Protein AF-A0A3C1LBB9-F1 (afdb_monomer)

Nearest PDB structures (foldseek):
  3mk4-assembly1_A  TM=2.119E-01  e=8.448E+00  Homo sapiens

Foldseek 3Di:
DDDDDDDDDPPPCPVPCPQVNLLVVLLVLLVCLVVLQVVLVVVADPDHDPVNLLVLLLVLLVLVLQFPLVLLVVLLVVLDVSLLVSLQSLLVLAPPVPQDPQLQQQLSLLSSCSSSSVGDADDNNVNSSSCSNNCPVVSSVSNSVNCVVVVGDRGGRCVVSSVVSVVVVVVD

Structure (mmCIF, N/CA/C/O backbone):
data_AF-A0A3C1LBB9-F1
#
_entry.id   AF-A0A3C1LBB9-F1
#
loop_
_atom_site.group_PDB
_atom_site.id
_atom_site.type_symbol
_atom_site.label_atom_id
_atom_site.label_alt_id
_atom_site.label_comp_id
_atom_site.label_asym_id
_atom_site.label_entity_id
_atom_site.label_seq_id
_atom_site.pdbx_PDB_ins_code
_atom_site.Cartn_x
_atom_site.Cartn_y
_atom_site.Cartn_z
_atom_site.occupancy
_atom_site.B_iso_or_equiv
_atom_site.auth_seq_id
_atom_site.auth_comp_id
_atom_site.auth_asym_id
_atom_site.auth_atom_id
_atom_site.pdbx_PDB_model_num
ATOM 1 N N . MET A 1 1 ? -32.039 -55.854 9.898 1.00 40.06 1 MET A N 1
ATOM 2 C CA . MET A 1 1 ? -30.566 -55.811 9.773 1.00 40.06 1 MET A CA 1
ATOM 3 C C . MET A 1 1 ? -30.193 -54.779 8.715 1.00 40.06 1 MET A C 1
ATOM 5 O O . MET A 1 1 ? -30.821 -54.774 7.668 1.00 40.06 1 MET A O 1
ATOM 9 N N . THR A 1 2 ? -29.209 -53.929 9.046 1.00 46.88 2 THR A N 1
ATOM 10 C CA . THR A 1 2 ? -28.345 -53.089 8.178 1.00 46.88 2 THR A CA 1
ATOM 11 C C . THR A 1 2 ? -28.955 -52.063 7.213 1.00 46.88 2 THR A C 1
ATOM 13 O O . THR A 1 2 ? -29.369 -52.415 6.119 1.00 46.88 2 THR A O 1
ATOM 16 N N . ALA A 1 3 ? -28.755 -50.777 7.533 1.00 43.88 3 ALA A N 1
ATOM 17 C CA . ALA A 1 3 ? -27.931 -49.886 6.704 1.00 43.88 3 ALA A CA 1
ATOM 18 C C . ALA A 1 3 ? -27.396 -48.696 7.531 1.00 43.88 3 ALA A C 1
ATOM 20 O O . ALA A 1 3 ? -28.152 -47.881 8.051 1.00 43.88 3 ALA A O 1
ATOM 21 N N . ARG A 1 4 ? -26.063 -48.630 7.653 1.00 48.53 4 ARG A N 1
ATOM 22 C CA . ARG A 1 4 ? -25.279 -47.444 8.034 1.00 48.53 4 ARG A CA 1
ATOM 23 C C . ARG A 1 4 ? -25.306 -46.430 6.884 1.00 48.53 4 ARG A C 1
ATOM 25 O O . ARG A 1 4 ? -25.206 -46.830 5.730 1.00 48.53 4 ARG A O 1
ATOM 32 N N . GLY A 1 5 ? -25.277 -45.143 7.215 1.00 49.25 5 GLY A N 1
ATOM 33 C CA . GLY A 1 5 ? -24.940 -44.053 6.292 1.00 49.25 5 GLY A CA 1
ATOM 34 C C . GLY A 1 5 ? -24.702 -42.769 7.084 1.00 49.25 5 GLY A C 1
ATOM 35 O O . GLY A 1 5 ? -25.642 -42.060 7.401 1.00 49.25 5 GLY A O 1
ATOM 36 N N . PHE A 1 6 ? -23.532 -42.644 7.712 1.00 46.00 6 PHE A N 1
ATOM 37 C CA . PHE A 1 6 ? -22.467 -41.716 7.305 1.00 46.00 6 PHE A CA 1
ATOM 38 C C . PHE A 1 6 ? -22.899 -40.252 7.201 1.00 46.00 6 PHE A C 1
ATOM 40 O O . PHE A 1 6 ? -23.618 -39.838 6.295 1.00 46.00 6 PHE A O 1
ATOM 47 N N . GLY A 1 7 ? -22.368 -39.469 8.140 1.00 46.09 7 GLY A N 1
ATOM 48 C CA . GLY A 1 7 ? -22.472 -38.028 8.145 1.00 46.09 7 GLY A CA 1
ATOM 49 C C . GLY A 1 7 ? -21.848 -37.387 6.913 1.00 46.09 7 GLY A C 1
ATOM 50 O O . GLY A 1 7 ? -20.877 -37.871 6.335 1.00 46.09 7 GLY A O 1
ATOM 51 N N . ARG A 1 8 ? -22.387 -36.224 6.572 1.00 50.47 8 ARG A N 1
ATOM 52 C CA . ARG A 1 8 ? -21.647 -35.177 5.881 1.00 50.47 8 ARG A CA 1
ATOM 53 C C . ARG A 1 8 ? -21.825 -33.925 6.712 1.00 50.47 8 ARG A C 1
ATOM 55 O O . ARG A 1 8 ? -22.792 -33.184 6.584 1.00 50.47 8 ARG A O 1
ATOM 62 N N . THR A 1 9 ? -20.881 -33.770 7.627 1.00 41.44 9 THR A N 1
ATOM 63 C CA . THR A 1 9 ? -20.467 -32.488 8.167 1.00 41.44 9 THR A CA 1
ATOM 64 C C . THR A 1 9 ? -20.416 -31.484 7.021 1.00 41.44 9 THR A C 1
ATOM 66 O O . THR A 1 9 ? -19.611 -31.598 6.096 1.00 41.44 9 THR A O 1
ATOM 69 N N . ALA A 1 10 ? -21.311 -30.503 7.069 1.00 39.38 10 ALA A N 1
ATOM 70 C CA . ALA A 1 10 ? -21.174 -29.270 6.323 1.00 39.38 10 ALA A CA 1
ATOM 71 C C . ALA A 1 10 ? -19.948 -28.541 6.886 1.00 39.38 10 ALA A C 1
ATOM 73 O O . ALA A 1 10 ? -20.051 -27.655 7.731 1.00 39.38 10 ALA A O 1
ATOM 74 N N . ALA A 1 11 ? -18.764 -28.966 6.448 1.00 40.91 11 ALA A N 1
ATOM 75 C CA . ALA A 1 11 ? -17.557 -28.180 6.555 1.00 40.91 11 ALA A CA 1
ATOM 76 C C . ALA A 1 11 ? -17.778 -26.952 5.667 1.00 40.91 11 ALA A C 1
ATOM 78 O O . ALA A 1 11 ? -17.460 -26.950 4.478 1.00 40.91 11 ALA A O 1
ATOM 79 N N . ARG A 1 12 ? -18.383 -25.905 6.244 1.00 43.47 12 ARG A N 1
ATOM 80 C CA . ARG A 1 12 ? -18.171 -24.543 5.768 1.00 43.47 12 ARG A CA 1
ATOM 81 C C . ARG A 1 12 ? -16.662 -24.393 5.711 1.00 43.47 12 ARG A C 1
ATOM 83 O O . ARG A 1 12 ? -15.998 -24.358 6.744 1.00 43.47 12 ARG A O 1
ATOM 90 N N . VAL A 1 13 ? -16.143 -24.378 4.492 1.00 42.47 13 VAL A N 1
ATOM 91 C CA . VAL A 1 13 ? -14.777 -24.000 4.172 1.00 42.47 13 VAL A CA 1
ATOM 92 C C . VAL A 1 13 ? -14.648 -22.538 4.587 1.00 42.47 13 VAL A C 1
ATOM 94 O O . VAL A 1 13 ? -14.775 -21.624 3.779 1.00 42.47 13 VAL A O 1
ATOM 97 N N . ALA A 1 14 ? -14.439 -22.310 5.882 1.00 40.38 14 ALA A N 1
ATOM 98 C CA . ALA A 1 14 ? -13.674 -21.179 6.348 1.00 40.38 14 ALA A CA 1
ATOM 99 C C . ALA A 1 14 ? -12.303 -21.393 5.718 1.00 40.38 14 ALA A C 1
ATOM 101 O O . ALA A 1 14 ? -11.490 -22.176 6.205 1.00 40.38 14 ALA A O 1
ATOM 102 N N . ARG A 1 15 ? -12.113 -20.810 4.534 1.00 45.19 15 ARG A N 1
ATOM 103 C CA . ARG A 1 15 ? -10.825 -20.746 3.865 1.00 45.19 15 ARG A CA 1
ATOM 104 C C . ARG A 1 15 ? -9.971 -19.871 4.774 1.00 45.19 15 ARG A C 1
ATOM 106 O O . ARG A 1 15 ? -9.963 -18.656 4.625 1.00 45.19 15 ARG A O 1
ATOM 113 N N . SER A 1 16 ? -9.371 -20.484 5.791 1.00 46.12 16 SER A N 1
ATOM 114 C CA . SER A 1 16 ? -8.370 -19.864 6.639 1.00 46.12 16 SER A CA 1
ATOM 115 C C . SER A 1 16 ? -7.239 -19.488 5.702 1.00 46.12 16 SER A C 1
ATOM 117 O O . SER A 1 16 ? -6.460 -20.328 5.255 1.00 46.12 16 SER A O 1
ATOM 119 N N . ILE A 1 17 ? -7.227 -18.225 5.290 1.00 56.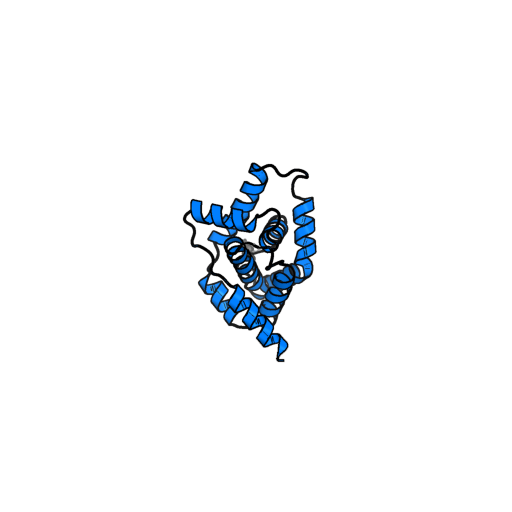19 17 ILE A N 1
ATOM 120 C CA . ILE A 1 17 ? -6.131 -17.701 4.499 1.00 56.19 17 ILE A CA 1
ATOM 121 C C . ILE A 1 17 ? -4.948 -17.715 5.461 1.00 56.19 17 ILE A C 1
ATOM 123 O O . ILE A 1 17 ? -4.904 -16.949 6.422 1.00 56.19 17 ILE A O 1
ATOM 127 N N . THR A 1 18 ? -4.060 -18.688 5.288 1.00 56.16 18 THR A N 1
ATOM 128 C CA . THR A 1 18 ? -2.892 -18.824 6.147 1.00 56.16 18 THR A CA 1
ATOM 129 C C . THR A 1 18 ? -1.996 -17.603 5.943 1.00 56.16 18 THR A C 1
ATOM 131 O O . THR A 1 18 ? -1.877 -17.132 4.809 1.00 56.16 18 THR A O 1
ATOM 134 N N . PRO A 1 19 ? -1.339 -17.087 6.997 1.00 61.09 19 PRO A N 1
ATOM 135 C CA . PRO A 1 19 ? -0.437 -15.941 6.882 1.00 61.09 19 PRO A CA 1
ATOM 136 C C . PRO A 1 19 ? 0.584 -16.098 5.745 1.00 61.09 19 PRO A C 1
ATOM 138 O O . PRO A 1 19 ? 0.827 -15.156 5.001 1.00 61.09 19 PRO A O 1
ATOM 141 N N . SER A 1 20 ? 1.087 -17.319 5.535 1.00 63.50 20 SER A N 1
ATOM 142 C CA . SER A 1 20 ? 1.999 -17.663 4.439 1.00 63.50 20 SER A CA 1
ATOM 143 C C . SER A 1 20 ? 1.395 -17.471 3.043 1.00 63.50 20 SER A C 1
ATOM 145 O O . SER A 1 20 ? 2.077 -17.000 2.145 1.00 63.50 20 SER A O 1
ATOM 147 N N . ALA A 1 21 ? 0.114 -17.795 2.836 1.00 68.06 21 ALA A N 1
ATOM 148 C CA . ALA A 1 21 ? -0.534 -17.599 1.537 1.00 68.06 21 ALA A CA 1
ATOM 149 C C . ALA A 1 21 ? -0.731 -16.110 1.215 1.00 68.06 21 ALA A C 1
ATOM 151 O O . ALA A 1 21 ? -0.689 -15.713 0.050 1.00 68.06 21 ALA A O 1
ATOM 152 N N . VAL A 1 22 ? -0.938 -15.282 2.243 1.00 69.50 22 VAL A N 1
ATOM 153 C CA . VAL A 1 22 ? -1.062 -13.832 2.074 1.00 69.50 22 VAL A CA 1
ATOM 154 C C . VAL A 1 22 ? 0.287 -13.205 1.745 1.00 69.50 22 VAL A C 1
ATOM 156 O O . VAL A 1 22 ? 0.374 -12.405 0.817 1.00 69.50 22 VAL A O 1
ATOM 159 N N . THR A 1 23 ? 1.349 -13.592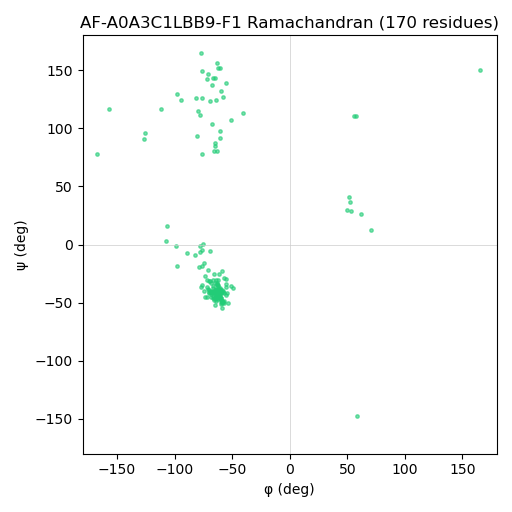 2.454 1.00 70.69 23 THR A N 1
ATOM 160 C CA . THR A 1 23 ? 2.688 -13.052 2.197 1.00 70.69 23 THR A CA 1
ATOM 161 C C . THR A 1 23 ? 3.221 -13.473 0.830 1.00 70.69 23 THR A C 1
ATOM 163 O O . THR A 1 23 ? 3.816 -12.642 0.149 1.00 70.69 23 THR A O 1
ATOM 166 N N . THR A 1 24 ? 2.959 -14.705 0.376 1.00 77.44 24 THR A N 1
ATOM 167 C CA . THR A 1 24 ? 3.278 -15.135 -0.997 1.00 77.44 24 THR A CA 1
ATOM 168 C C . THR A 1 24 ? 2.567 -14.265 -2.031 1.00 77.44 24 THR A C 1
ATOM 170 O O . THR A 1 24 ? 3.227 -13.718 -2.909 1.00 77.44 24 THR A O 1
ATOM 173 N N . ARG A 1 25 ? 1.254 -14.036 -1.880 1.00 77.69 25 ARG A N 1
ATOM 174 C CA . ARG A 1 25 ? 0.501 -13.151 -2.787 1.00 77.69 25 ARG A CA 1
ATOM 175 C C . ARG A 1 25 ? 1.025 -11.724 -2.793 1.00 77.69 25 ARG A C 1
ATOM 177 O O . ARG A 1 25 ? 1.058 -11.110 -3.849 1.00 77.69 25 ARG A O 1
ATOM 184 N N . ALA A 1 26 ? 1.435 -11.204 -1.642 1.00 79.94 26 ALA A N 1
ATOM 185 C CA . ALA A 1 26 ? 2.008 -9.870 -1.554 1.00 79.94 26 ALA A CA 1
ATOM 186 C C . ALA A 1 26 ? 3.314 -9.746 -2.353 1.00 79.94 26 ALA A C 1
ATOM 188 O O . ALA A 1 26 ? 3.520 -8.739 -3.024 1.00 79.94 26 ALA A O 1
ATOM 189 N N . ALA A 1 27 ? 4.181 -10.765 -2.332 1.00 81.44 27 ALA A N 1
ATOM 190 C CA . ALA A 1 27 ? 5.388 -10.749 -3.159 1.00 81.44 27 ALA A CA 1
ATOM 191 C C . ALA A 1 27 ? 5.118 -11.039 -4.633 1.00 81.44 27 ALA A C 1
ATOM 193 O O . ALA A 1 27 ? 5.790 -10.466 -5.485 1.00 81.44 27 ALA A O 1
ATOM 194 N N . ASP A 1 28 ? 4.150 -11.896 -4.956 1.00 85.38 28 ASP A N 1
ATOM 195 C CA . ASP A 1 28 ? 3.714 -12.086 -6.342 1.00 85.38 28 ASP A CA 1
ATOM 196 C C . ASP A 1 28 ? 3.173 -10.778 -6.917 1.00 85.38 28 ASP A C 1
ATOM 198 O O . ASP A 1 28 ? 3.580 -10.365 -7.998 1.00 85.38 28 ASP A O 1
ATOM 202 N N . PHE A 1 29 ? 2.334 -10.083 -6.151 1.00 87.06 29 PHE A N 1
ATOM 203 C CA . PHE A 1 29 ? 1.834 -8.763 -6.503 1.00 87.06 29 PHE A CA 1
ATOM 204 C C . PHE A 1 29 ? 2.964 -7.743 -6.633 1.00 87.06 29 PHE A C 1
ATOM 206 O O . PHE A 1 29 ? 3.005 -7.024 -7.618 1.00 87.06 29 PHE A O 1
ATOM 213 N N . ALA A 1 30 ? 3.919 -7.708 -5.699 1.00 85.50 30 ALA A N 1
ATOM 214 C CA . ALA A 1 30 ? 5.059 -6.797 -5.785 1.00 85.50 30 ALA A CA 1
ATOM 215 C C . ALA A 1 30 ? 5.908 -7.036 -7.043 1.00 85.50 30 ALA A C 1
ATOM 217 O O . ALA A 1 30 ? 6.292 -6.083 -7.712 1.00 85.50 30 ALA A O 1
ATOM 218 N N . ARG A 1 31 ? 6.163 -8.303 -7.399 1.00 86.69 31 ARG A N 1
ATOM 219 C CA . ARG A 1 31 ? 6.886 -8.671 -8.630 1.00 86.69 31 ARG A CA 1
ATOM 220 C C . ARG A 1 31 ? 6.111 -8.321 -9.897 1.00 86.69 31 ARG A C 1
ATOM 222 O O . ARG A 1 31 ? 6.721 -8.024 -10.918 1.00 86.69 31 ARG A O 1
ATOM 229 N N . ASN A 1 32 ? 4.785 -8.354 -9.819 1.00 89.56 32 ASN A N 1
ATOM 230 C CA . ASN A 1 32 ? 3.889 -8.119 -10.942 1.00 89.56 32 ASN A CA 1
ATOM 231 C C . ASN A 1 32 ? 3.193 -6.754 -10.872 1.00 89.56 32 ASN A C 1
ATOM 233 O O . ASN A 1 32 ? 2.227 -6.551 -11.601 1.00 89.56 32 ASN A O 1
ATOM 237 N N . LEU A 1 33 ? 3.660 -5.810 -10.043 1.00 89.56 33 LEU A N 1
ATOM 238 C CA . LEU A 1 33 ? 2.937 -4.563 -9.762 1.00 89.56 33 LEU A CA 1
ATOM 239 C C . LEU A 1 33 ? 2.610 -3.805 -11.049 1.00 89.56 33 LEU A C 1
ATOM 241 O O . LEU A 1 33 ? 1.486 -3.354 -11.242 1.00 89.56 33 LEU A O 1
ATOM 245 N N . LYS A 1 34 ? 3.579 -3.731 -11.964 1.00 88.25 34 LYS A N 1
ATOM 246 C CA . LYS A 1 34 ? 3.397 -3.109 -13.273 1.00 88.25 34 LYS A CA 1
ATOM 247 C C . LYS A 1 34 ? 2.378 -3.849 -14.143 1.00 88.25 34 LYS A C 1
ATOM 249 O O . LYS A 1 34 ? 1.591 -3.212 -14.828 1.00 88.25 34 LYS A O 1
ATOM 254 N N . ALA A 1 35 ? 2.358 -5.180 -14.112 1.00 89.19 35 ALA A N 1
ATOM 255 C CA . ALA A 1 35 ? 1.367 -5.959 -14.853 1.00 89.19 35 ALA A CA 1
ATOM 256 C C . ALA A 1 35 ? -0.046 -5.773 -14.273 1.00 89.19 35 ALA A C 1
ATOM 258 O O . ALA A 1 35 ? -0.996 -5.619 -15.032 1.00 89.19 35 ALA A O 1
ATOM 259 N N . GLU A 1 36 ? -0.176 -5.721 -12.945 1.00 89.31 36 GLU A N 1
ATOM 260 C CA . GLU A 1 36 ? -1.433 -5.409 -12.250 1.00 89.31 36 GLU A CA 1
ATOM 261 C C . GLU A 1 36 ? -1.896 -3.979 -12.556 1.00 89.31 36 GLU A C 1
ATOM 263 O O . GLU A 1 36 ? -3.076 -3.750 -12.804 1.00 89.31 36 GLU A O 1
ATOM 268 N N . TYR A 1 37 ? -0.968 -3.021 -12.613 1.00 87.88 37 TYR A N 1
ATOM 269 C CA . TYR A 1 37 ? -1.226 -1.646 -13.037 1.00 87.88 37 TYR A CA 1
ATOM 270 C C . TYR A 1 37 ? -1.770 -1.576 -14.470 1.00 87.88 37 TYR A C 1
ATOM 272 O O . TYR A 1 37 ? -2.816 -0.969 -14.696 1.00 87.88 37 TYR A O 1
ATOM 280 N N . GLU A 1 38 ? -1.103 -2.225 -15.429 1.00 87.38 38 GLU A N 1
ATOM 281 C CA . GLU A 1 38 ? -1.545 -2.249 -16.829 1.00 87.38 38 GLU A CA 1
ATOM 282 C C . GLU A 1 38 ? -2.886 -2.980 -16.988 1.00 87.38 38 GLU A C 1
ATOM 284 O O . GLU A 1 38 ? -3.760 -2.504 -17.710 1.00 87.38 38 GLU A O 1
ATOM 289 N N . ALA A 1 39 ? -3.099 -4.089 -16.271 1.00 84.44 39 ALA A N 1
ATOM 290 C CA . ALA A 1 39 ? -4.388 -4.779 -16.237 1.00 84.44 39 ALA A CA 1
ATOM 291 C C . ALA A 1 39 ? -5.490 -3.874 -15.666 1.00 84.44 39 ALA A C 1
ATOM 293 O O . ALA A 1 39 ? -6.560 -3.751 -16.256 1.00 84.44 39 ALA A O 1
ATOM 294 N N . GLY A 1 40 ? -5.199 -3.161 -14.574 1.00 80.62 40 GLY A N 1
ATOM 295 C CA . GLY A 1 40 ? -6.099 -2.175 -13.984 1.00 80.62 40 GLY A CA 1
ATOM 296 C C . GLY A 1 40 ? -6.410 -1.004 -14.916 1.00 80.62 40 GLY A C 1
ATOM 297 O O . GLY A 1 40 ? -7.504 -0.456 -14.846 1.00 80.62 40 GLY A O 1
ATOM 298 N N . LYS A 1 41 ? -5.483 -0.628 -15.803 1.00 82.50 41 LYS A N 1
ATOM 299 C CA . LYS A 1 41 ? -5.727 0.373 -16.851 1.00 82.50 41 LYS A CA 1
ATOM 300 C C . LYS A 1 41 ? -6.528 -0.165 -18.025 1.00 82.50 41 LYS A C 1
ATOM 302 O O . LYS A 1 41 ? -7.325 0.579 -18.577 1.00 82.50 41 LYS A O 1
ATOM 307 N N . ALA A 1 42 ? -6.319 -1.419 -18.411 1.00 77.75 42 ALA A N 1
ATOM 308 C CA . ALA A 1 42 ? -7.099 -2.063 -19.463 1.00 77.75 42 ALA A CA 1
ATOM 309 C C . ALA A 1 42 ? -8.556 -2.303 -19.031 1.00 77.75 42 ALA A C 1
ATOM 311 O O . ALA A 1 42 ? -9.462 -2.217 -19.856 1.00 77.75 42 ALA A O 1
ATOM 312 N N . ASP A 1 43 ? -8.769 -2.578 -17.741 1.00 71.38 43 ASP A N 1
ATOM 313 C CA . ASP A 1 43 ? -10.096 -2.699 -17.130 1.00 71.38 43 ASP A CA 1
ATOM 314 C C . ASP A 1 43 ? -10.746 -1.337 -16.828 1.00 71.38 43 ASP A C 1
ATOM 316 O O . ASP A 1 43 ? -11.967 -1.267 -16.650 1.00 71.38 43 ASP A O 1
ATOM 320 N N . ALA A 1 44 ? -9.957 -0.259 -16.756 1.00 66.94 44 ALA A N 1
ATOM 321 C CA . ALA A 1 44 ? -10.475 1.096 -16.630 1.00 66.94 44 ALA A CA 1
ATOM 322 C C . ALA A 1 44 ? -11.106 1.541 -17.957 1.00 66.94 44 ALA A C 1
ATOM 324 O O . ALA A 1 44 ? -10.614 1.226 -19.042 1.00 66.94 44 ALA A O 1
ATOM 325 N N . ALA A 1 45 ? -12.211 2.285 -17.880 1.00 62.34 45 ALA A N 1
ATOM 326 C CA . ALA A 1 45 ? -12.824 2.863 -19.070 1.00 62.34 45 ALA A CA 1
ATOM 327 C C . ALA A 1 45 ? -11.791 3.712 -19.840 1.00 62.34 45 ALA A C 1
ATOM 329 O O . ALA A 1 45 ? -11.008 4.435 -19.228 1.00 62.34 45 ALA A O 1
ATOM 330 N N . ALA A 1 46 ? -11.797 3.627 -21.177 1.00 59.34 46 ALA A N 1
ATOM 331 C CA . ALA A 1 46 ? -10.833 4.319 -22.045 1.00 59.34 46 ALA A CA 1
ATOM 332 C C . ALA A 1 46 ? -10.823 5.849 -21.844 1.00 59.34 46 ALA A C 1
ATOM 334 O O . ALA A 1 46 ? -9.786 6.486 -22.010 1.00 59.34 46 ALA A O 1
ATOM 335 N N . GLU A 1 47 ? -11.963 6.407 -21.433 1.00 61.75 47 GLU A N 1
ATOM 336 C CA . GLU A 1 47 ? -12.085 7.740 -20.848 1.00 61.75 47 GLU A CA 1
ATOM 337 C C . GLU A 1 47 ? -12.795 7.585 -19.499 1.00 61.75 47 GLU A C 1
ATOM 339 O O . GLU A 1 47 ? -14.022 7.454 -19.464 1.00 61.75 47 GLU A O 1
ATOM 344 N N . PRO A 1 48 ? -12.050 7.502 -18.386 1.00 65.50 48 PRO A N 1
ATOM 345 C CA . PRO A 1 48 ? -12.674 7.435 -17.080 1.00 65.50 48 PRO A CA 1
ATOM 346 C C . PRO A 1 48 ? -13.313 8.796 -16.790 1.00 65.50 48 PRO A C 1
ATOM 348 O O . PRO A 1 48 ? -12.656 9.835 -16.845 1.00 65.50 48 PRO A O 1
ATOM 351 N N . ASP A 1 49 ? -14.615 8.791 -16.518 1.00 77.31 49 ASP A N 1
ATOM 352 C CA . ASP A 1 49 ? -15.305 9.972 -16.015 1.00 77.31 49 ASP A CA 1
ATOM 353 C C . ASP A 1 49 ? -15.013 10.172 -14.519 1.00 77.31 49 ASP A C 1
ATOM 355 O O . ASP A 1 49 ? -14.542 9.268 -13.818 1.00 77.31 49 ASP A O 1
ATOM 359 N N . GLU A 1 50 ? -15.314 11.366 -14.002 1.00 79.44 50 GLU A N 1
ATOM 360 C CA . GLU A 1 50 ? -15.091 11.682 -12.585 1.00 79.44 50 GLU A CA 1
ATOM 361 C C . GLU A 1 50 ? -15.796 10.686 -11.647 1.00 79.44 50 GLU A C 1
ATOM 363 O O . GLU A 1 50 ? -15.306 10.418 -10.549 1.00 79.44 50 GLU A O 1
ATOM 368 N N . ALA A 1 51 ? -16.926 10.110 -12.076 1.00 82.56 51 ALA A N 1
ATOM 369 C CA . ALA A 1 51 ? -17.682 9.130 -11.305 1.00 82.56 51 ALA A CA 1
ATOM 370 C C . ALA A 1 51 ? -16.930 7.796 -11.167 1.00 82.56 51 ALA A C 1
ATOM 372 O O . ALA A 1 51 ? -16.885 7.226 -10.076 1.00 82.56 51 ALA A O 1
ATOM 373 N N . THR A 1 52 ? -16.304 7.319 -12.242 1.00 83.19 52 THR A N 1
ATOM 374 C CA . THR A 1 52 ? -15.507 6.088 -12.253 1.00 83.19 52 THR A CA 1
ATOM 375 C C . THR A 1 52 ? -14.253 6.248 -11.398 1.00 83.19 52 THR A C 1
ATOM 377 O O . THR A 1 52 ? -13.979 5.409 -10.541 1.00 83.19 52 THR A O 1
ATOM 380 N N . GLU A 1 53 ? -13.533 7.360 -11.552 1.00 84.25 53 GLU A N 1
ATOM 381 C CA . GLU A 1 53 ? -12.347 7.660 -10.740 1.00 84.25 53 GLU A CA 1
ATOM 382 C C . GLU A 1 53 ? -12.691 7.791 -9.247 1.00 84.25 53 GLU A C 1
ATOM 384 O O . GLU A 1 53 ? -11.935 7.353 -8.375 1.00 84.25 53 GLU A O 1
ATOM 389 N N . GLN A 1 54 ? -13.843 8.393 -8.931 1.00 86.06 54 GLN A N 1
ATOM 390 C CA . GLN A 1 54 ? -14.328 8.515 -7.559 1.00 86.06 54 GLN A CA 1
ATOM 391 C C . GLN A 1 54 ? -14.718 7.148 -6.978 1.00 86.06 54 GLN A C 1
ATOM 393 O O . GLN A 1 54 ? -14.363 6.862 -5.835 1.00 86.06 54 GLN A O 1
ATOM 398 N N . ALA A 1 55 ? -15.369 6.279 -7.755 1.00 87.75 55 ALA A N 1
ATOM 399 C CA . ALA A 1 55 ? -15.712 4.922 -7.328 1.00 87.75 55 ALA A CA 1
ATOM 400 C C . ALA A 1 55 ? -14.462 4.063 -7.058 1.00 87.75 55 ALA A C 1
ATOM 402 O O . ALA A 1 55 ? -14.420 3.302 -6.090 1.00 87.75 55 ALA A O 1
ATOM 403 N N . GLU A 1 56 ? -13.415 4.207 -7.872 1.00 87.94 56 GLU A N 1
ATOM 404 C CA . GLU A 1 56 ? -12.118 3.564 -7.640 1.00 87.94 56 GLU A CA 1
ATOM 405 C C . GLU A 1 56 ? -11.454 4.070 -6.352 1.00 87.94 56 GLU A C 1
ATOM 407 O O . GLU A 1 56 ? -10.997 3.270 -5.529 1.00 87.94 56 GLU A O 1
ATOM 412 N N . ALA A 1 57 ? -11.451 5.390 -6.137 1.00 89.81 57 ALA A N 1
ATOM 413 C CA . ALA A 1 57 ? -10.923 5.993 -4.917 1.00 89.81 57 ALA A CA 1
ATOM 414 C C . ALA A 1 57 ? -11.695 5.537 -3.669 1.00 89.81 57 ALA A C 1
ATOM 416 O O . ALA A 1 57 ? -11.091 5.258 -2.633 1.00 89.81 57 ALA A O 1
ATOM 417 N N . GLU A 1 58 ? -13.019 5.422 -3.764 1.00 90.88 58 GLU A N 1
ATOM 418 C CA . GLU A 1 58 ? -13.879 4.892 -2.706 1.00 90.88 58 GLU A CA 1
ATOM 419 C C . GLU A 1 58 ? -13.608 3.422 -2.425 1.00 90.88 58 GLU A C 1
ATOM 421 O O . GLU A 1 58 ? -13.523 3.038 -1.261 1.00 90.88 58 GLU A O 1
ATOM 426 N N . SER A 1 59 ? -13.398 2.613 -3.463 1.00 89.50 59 SER A N 1
ATOM 427 C CA . SER A 1 59 ? -13.074 1.196 -3.312 1.00 89.50 59 SER A CA 1
ATOM 428 C C . SER A 1 59 ? -11.773 0.992 -2.530 1.00 89.50 59 SER A C 1
ATOM 430 O O . SER A 1 59 ? -11.727 0.208 -1.578 1.00 89.50 59 SER A O 1
ATOM 432 N N . VAL A 1 60 ? -10.729 1.754 -2.872 1.00 90.38 60 VAL A N 1
ATOM 433 C CA . VAL A 1 60 ? -9.444 1.706 -2.161 1.00 90.38 60 VAL A CA 1
ATOM 434 C C . VAL A 1 60 ? -9.569 2.303 -0.757 1.00 90.38 60 VAL A C 1
ATOM 436 O O . VAL A 1 60 ? -9.034 1.731 0.191 1.00 90.38 60 VAL A O 1
ATOM 439 N N . ALA A 1 61 ? -10.300 3.407 -0.584 1.00 91.31 61 ALA A N 1
ATOM 440 C CA . ALA A 1 61 ? -10.542 4.002 0.730 1.00 91.31 61 ALA A CA 1
ATOM 441 C C . ALA A 1 61 ? -11.290 3.041 1.671 1.00 91.31 61 ALA A C 1
ATOM 443 O O . ALA A 1 61 ? -10.915 2.908 2.836 1.00 91.31 61 ALA A O 1
ATOM 444 N N . GLU A 1 62 ? -12.293 2.320 1.168 1.00 90.38 62 GLU A N 1
ATOM 445 C CA . GLU A 1 62 ? -13.024 1.309 1.935 1.00 90.38 62 GLU A CA 1
ATOM 446 C C . GLU A 1 62 ? -12.103 0.158 2.342 1.00 90.38 62 GLU A C 1
ATOM 448 O O . GLU A 1 62 ? -12.071 -0.244 3.507 1.00 90.38 62 GLU A O 1
ATOM 453 N N . ALA A 1 63 ? -11.280 -0.323 1.406 1.00 88.94 63 ALA A N 1
ATOM 454 C CA . ALA A 1 63 ? -10.287 -1.345 1.702 1.00 88.94 63 ALA A CA 1
ATOM 455 C C . ALA A 1 63 ? -9.283 -0.868 2.766 1.00 88.94 63 ALA A C 1
ATOM 457 O O . ALA A 1 63 ? -8.911 -1.638 3.650 1.00 88.94 63 ALA A O 1
ATOM 458 N N . MET A 1 64 ? -8.895 0.412 2.733 1.00 90.06 64 MET A N 1
ATOM 459 C CA . MET A 1 64 ? -7.992 1.012 3.715 1.00 90.06 64 MET A CA 1
ATOM 460 C C . MET A 1 64 ? -8.622 1.219 5.091 1.00 90.06 64 MET A C 1
ATOM 462 O O . MET A 1 64 ? -7.916 1.140 6.097 1.00 90.06 64 MET A O 1
ATOM 466 N N . ARG A 1 65 ? -9.934 1.456 5.168 1.00 88.12 65 ARG A N 1
ATOM 467 C CA . ARG A 1 65 ? -10.637 1.641 6.444 1.00 88.12 65 ARG A CA 1
ATOM 468 C C . ARG A 1 65 ? -10.557 0.392 7.326 1.00 88.12 65 ARG A C 1
ATOM 470 O O . ARG A 1 65 ? -10.466 0.515 8.544 1.00 88.12 65 ARG A O 1
ATOM 477 N N . GLY A 1 66 ? -10.570 -0.795 6.721 1.00 85.75 66 GLY A N 1
ATOM 478 C CA . GLY A 1 66 ? -10.471 -2.071 7.435 1.00 85.75 6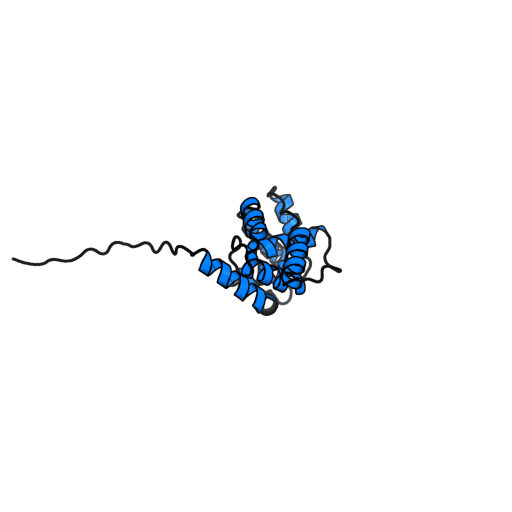6 GLY A CA 1
ATOM 479 C C . GLY A 1 66 ? -9.065 -2.424 7.934 1.00 85.75 66 GLY A C 1
ATOM 480 O O . GLY A 1 66 ? -8.904 -3.445 8.604 1.00 85.75 66 GLY A O 1
ATOM 481 N N . ILE A 1 67 ? -8.045 -1.622 7.609 1.00 89.12 67 ILE A N 1
ATOM 482 C CA . ILE A 1 67 ? -6.650 -1.942 7.913 1.00 89.12 67 ILE A CA 1
ATOM 483 C C . ILE A 1 67 ? -6.311 -1.582 9.358 1.00 89.12 67 ILE A C 1
ATOM 485 O O . ILE A 1 67 ? -6.424 -0.438 9.799 1.00 89.12 67 ILE A O 1
ATOM 489 N N . ASP A 1 68 ? -5.781 -2.565 10.078 1.00 89.38 68 ASP A N 1
ATOM 490 C CA . ASP A 1 68 ? -5.159 -2.351 11.378 1.00 89.38 68 ASP A CA 1
ATOM 491 C C . ASP A 1 68 ? -3.727 -1.821 11.190 1.00 89.38 68 ASP A C 1
ATOM 493 O O . ASP A 1 68 ? -2.762 -2.575 11.031 1.00 89.38 68 ASP A O 1
ATOM 497 N N . TRP A 1 69 ? -3.583 -0.495 11.198 1.00 88.50 69 TRP A N 1
ATOM 498 C CA . TRP A 1 69 ? -2.294 0.175 10.994 1.00 88.50 69 TRP A CA 1
ATOM 499 C C . TRP A 1 69 ? -1.245 -0.165 12.059 1.00 88.50 69 TRP A C 1
ATOM 501 O O . TRP A 1 69 ? -0.045 -0.110 11.773 1.00 88.50 69 TRP A O 1
ATOM 511 N N . ALA A 1 70 ? -1.666 -0.549 13.269 1.00 87.44 70 ALA A N 1
ATOM 512 C CA . ALA A 1 70 ? -0.746 -1.000 14.306 1.00 87.44 70 ALA A CA 1
ATOM 513 C C . ALA A 1 70 ? -0.150 -2.366 13.941 1.00 87.44 70 ALA A C 1
ATOM 515 O O . ALA A 1 70 ? 1.065 -2.554 14.053 1.00 87.44 70 ALA A O 1
ATOM 516 N N . LYS A 1 71 ? -0.969 -3.288 13.414 1.00 85.31 71 LYS A N 1
ATOM 517 C CA . LYS A 1 71 ? -0.484 -4.569 12.874 1.00 85.31 71 LYS A CA 1
ATOM 518 C C . LYS A 1 71 ? 0.395 -4.392 11.645 1.00 85.31 71 LYS A C 1
ATOM 520 O O . LYS A 1 71 ? 1.423 -5.059 11.569 1.00 85.31 71 LYS A O 1
ATOM 525 N N . VAL A 1 72 ? 0.053 -3.479 10.729 1.00 87.44 72 VAL A N 1
ATOM 526 C CA . VAL A 1 72 ? 0.917 -3.158 9.575 1.00 87.44 72 VAL A CA 1
ATOM 527 C C . VAL A 1 72 ? 2.293 -2.711 10.063 1.00 87.44 72 VAL A C 1
ATOM 529 O O . VAL A 1 72 ? 3.305 -3.272 9.657 1.00 87.44 72 VAL A O 1
ATOM 532 N N . ARG A 1 73 ? 2.344 -1.762 11.006 1.00 83.56 73 ARG A N 1
ATOM 533 C CA . ARG A 1 73 ? 3.606 -1.269 11.573 1.00 83.56 73 ARG A CA 1
ATOM 534 C C . ARG A 1 73 ? 4.408 -2.373 12.258 1.00 83.56 73 ARG A C 1
ATOM 536 O O . ARG A 1 73 ? 5.621 -2.428 12.074 1.00 83.56 73 ARG A O 1
ATOM 543 N N . ALA A 1 74 ? 3.751 -3.248 13.017 1.00 82.38 74 ALA A N 1
ATOM 544 C CA . ALA A 1 74 ? 4.405 -4.385 13.658 1.00 82.38 74 ALA A CA 1
ATOM 545 C C . ALA A 1 74 ? 4.975 -5.376 12.628 1.00 82.38 74 ALA A C 1
ATOM 547 O O . ALA A 1 74 ? 6.121 -5.799 12.761 1.00 82.38 74 ALA A O 1
ATOM 548 N N . ALA A 1 75 ? 4.218 -5.698 11.576 1.00 77.81 75 ALA A N 1
ATOM 549 C CA . ALA A 1 75 ? 4.641 -6.613 10.517 1.00 77.81 75 ALA A CA 1
ATOM 550 C C . ALA A 1 75 ? 5.800 -6.044 9.683 1.00 77.81 75 ALA A C 1
ATOM 552 O O . ALA A 1 75 ? 6.767 -6.750 9.403 1.00 77.81 75 ALA A O 1
ATOM 553 N N . THR A 1 76 ? 5.744 -4.755 9.344 1.00 74.44 76 THR A N 1
ATOM 554 C CA . THR A 1 76 ? 6.831 -4.038 8.665 1.00 74.44 76 THR A CA 1
ATOM 555 C C . THR A 1 76 ? 8.078 -3.935 9.551 1.00 74.44 76 THR A C 1
ATOM 557 O O . THR A 1 76 ? 9.193 -4.153 9.084 1.00 74.44 76 THR A O 1
ATOM 560 N N . GLY A 1 77 ? 7.911 -3.655 10.847 1.00 69.44 77 GLY A N 1
ATOM 561 C CA . GLY A 1 77 ? 9.013 -3.563 11.810 1.00 69.44 77 GLY A CA 1
ATOM 562 C C . GLY A 1 77 ? 9.661 -4.906 12.162 1.00 69.44 77 GLY A C 1
ATOM 563 O O . GLY A 1 77 ? 10.821 -4.935 12.567 1.00 69.44 77 GLY A O 1
ATOM 564 N N . ALA A 1 78 ? 8.954 -6.025 11.969 1.00 67.00 78 ALA A N 1
ATOM 565 C CA . ALA A 1 78 ? 9.480 -7.369 12.204 1.00 67.00 78 ALA A CA 1
ATOM 566 C C . ALA A 1 78 ? 10.569 -7.792 11.195 1.00 67.00 78 ALA A C 1
ATOM 568 O O . ALA A 1 78 ? 11.174 -8.846 11.380 1.00 67.00 78 ALA A O 1
ATOM 569 N N . ARG A 1 79 ? 10.845 -6.977 10.159 1.00 63.91 79 ARG A N 1
ATOM 570 C CA . ARG A 1 79 ? 11.951 -7.155 9.196 1.00 63.91 79 ARG A CA 1
ATOM 571 C C . ARG A 1 79 ? 12.006 -8.546 8.554 1.00 63.91 79 ARG A C 1
ATOM 573 O O . ARG A 1 79 ? 13.085 -9.072 8.300 1.00 63.91 79 ARG A O 1
ATOM 580 N N . SER A 1 80 ? 10.860 -9.166 8.265 1.00 69.88 80 SER A N 1
ATOM 581 C CA . SER A 1 80 ? 10.892 -10.393 7.463 1.00 69.88 80 SER A CA 1
ATOM 582 C C . SER A 1 80 ? 11.435 -10.050 6.070 1.00 69.88 80 SER A C 1
ATOM 584 O O . SER A 1 80 ? 10.881 -9.169 5.408 1.00 69.88 80 SER A O 1
ATOM 586 N N . ALA A 1 81 ? 12.500 -10.728 5.628 1.00 72.31 81 ALA A N 1
ATOM 587 C CA . ALA A 1 81 ? 13.183 -10.431 4.363 1.00 72.31 81 ALA A CA 1
ATOM 588 C C . ALA A 1 81 ? 12.213 -10.362 3.169 1.00 72.31 81 ALA A C 1
ATOM 590 O O . ALA A 1 81 ? 12.340 -9.511 2.297 1.00 72.31 81 ALA A O 1
ATOM 591 N N . HIS A 1 82 ? 11.177 -11.204 3.181 1.00 72.25 82 HIS A N 1
ATOM 592 C CA . HIS A 1 82 ? 10.159 -11.254 2.137 1.00 72.25 82 HIS A CA 1
ATOM 593 C C . HIS A 1 82 ? 9.253 -10.011 2.099 1.00 72.25 82 HIS A C 1
ATOM 595 O O . HIS A 1 82 ? 9.006 -9.466 1.026 1.00 72.25 82 HIS A O 1
ATOM 601 N N . ALA A 1 83 ? 8.770 -9.538 3.255 1.00 75.44 83 ALA A N 1
ATOM 602 C CA . ALA A 1 83 ? 7.967 -8.316 3.316 1.00 75.44 83 ALA A CA 1
ATOM 603 C C . ALA A 1 83 ? 8.815 -7.086 2.970 1.00 75.44 83 ALA A C 1
ATOM 605 O O . ALA A 1 83 ? 8.364 -6.236 2.211 1.00 75.44 83 ALA A O 1
ATOM 606 N N . THR A 1 84 ? 10.060 -7.029 3.453 1.00 79.31 84 THR A N 1
ATOM 607 C CA . THR A 1 84 ? 11.004 -5.960 3.107 1.00 79.31 84 THR A C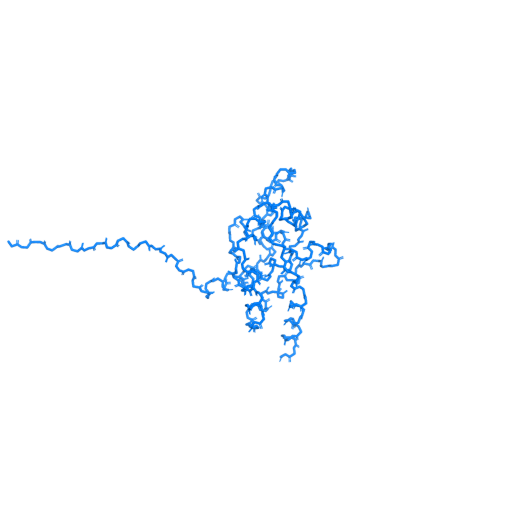A 1
ATOM 608 C C . THR A 1 84 ? 11.267 -5.907 1.603 1.00 79.31 84 THR A C 1
ATOM 610 O O . THR A 1 84 ? 11.161 -4.840 1.002 1.00 79.31 84 THR A O 1
ATOM 613 N N . GLN A 1 85 ? 11.541 -7.056 0.979 1.00 82.25 85 GLN A N 1
ATOM 614 C CA . GLN A 1 85 ? 11.771 -7.135 -0.460 1.00 82.25 85 GLN A CA 1
ATOM 615 C C . GLN A 1 85 ? 10.526 -6.725 -1.254 1.00 82.25 85 GLN A C 1
ATOM 617 O O . GLN A 1 85 ? 10.639 -5.954 -2.199 1.00 82.25 85 GLN A O 1
ATOM 622 N N . ALA A 1 86 ? 9.335 -7.180 -0.850 1.00 85.19 86 ALA A N 1
ATOM 623 C CA . ALA A 1 86 ? 8.085 -6.781 -1.494 1.00 85.19 86 ALA A CA 1
ATOM 624 C C . ALA A 1 86 ? 7.835 -5.266 -1.376 1.00 85.19 86 ALA A C 1
ATOM 626 O O . ALA A 1 86 ? 7.445 -4.629 -2.353 1.00 85.19 86 ALA A O 1
ATOM 627 N N . MET A 1 87 ? 8.098 -4.674 -0.204 1.00 86.69 87 MET A N 1
ATOM 628 C CA . MET A 1 87 ? 7.994 -3.225 0.004 1.00 86.69 87 MET A CA 1
ATOM 629 C C . MET A 1 87 ? 8.965 -2.456 -0.885 1.00 86.69 87 MET A C 1
ATOM 631 O O . MET A 1 87 ? 8.550 -1.484 -1.509 1.00 86.69 87 MET A O 1
ATOM 635 N N . LYS A 1 88 ? 10.224 -2.903 -0.966 1.00 86.38 88 LYS A N 1
ATOM 636 C CA . LYS A 1 88 ? 11.247 -2.318 -1.839 1.00 86.38 88 LYS A CA 1
ATOM 637 C C . LYS A 1 88 ? 10.814 -2.364 -3.301 1.00 86.38 88 LYS A C 1
ATOM 639 O O . LYS A 1 88 ? 10.702 -1.317 -3.920 1.00 86.38 88 LYS A O 1
ATOM 644 N N . SER A 1 89 ? 10.470 -3.548 -3.810 1.00 88.19 89 SER A N 1
ATOM 645 C CA . SER A 1 89 ? 10.060 -3.720 -5.208 1.00 88.19 89 SER A CA 1
ATOM 646 C C . SER A 1 89 ? 8.862 -2.850 -5.585 1.00 88.19 89 SER A C 1
ATOM 648 O O . SER A 1 89 ? 8.872 -2.249 -6.648 1.00 88.19 89 SER A O 1
ATOM 650 N N . MET A 1 90 ? 7.850 -2.729 -4.719 1.00 90.75 90 MET A N 1
ATOM 651 C CA . MET A 1 90 ? 6.725 -1.834 -5.007 1.00 90.75 90 MET A CA 1
ATOM 652 C C . MET A 1 90 ? 7.103 -0.354 -4.902 1.00 90.75 90 MET A C 1
ATOM 654 O O . MET A 1 90 ? 6.586 0.458 -5.661 1.00 90.75 90 MET A O 1
ATOM 658 N N . ALA A 1 91 ? 7.965 0.016 -3.953 1.00 89.06 91 ALA A N 1
ATOM 659 C CA . ALA A 1 91 ? 8.392 1.399 -3.773 1.00 89.06 91 ALA A CA 1
ATOM 660 C C . ALA A 1 91 ? 9.292 1.892 -4.913 1.00 89.06 91 ALA A C 1
ATOM 662 O O . ALA A 1 91 ? 9.220 3.072 -5.242 1.00 89.06 91 ALA A O 1
ATOM 663 N N . ASP A 1 92 ? 10.089 1.013 -5.522 1.00 89.62 92 ASP A N 1
ATOM 664 C CA . ASP A 1 92 ? 10.945 1.337 -6.670 1.00 89.62 92 ASP A CA 1
ATOM 665 C C . ASP A 1 92 ? 10.128 1.711 -7.924 1.00 89.62 92 ASP A C 1
ATOM 667 O O . ASP A 1 92 ? 10.594 2.472 -8.768 1.00 89.62 92 ASP A O 1
ATOM 671 N N . GLU A 1 93 ? 8.885 1.232 -8.028 1.00 89.12 93 GLU A N 1
ATOM 672 C CA . GLU A 1 93 ? 7.967 1.545 -9.133 1.00 89.12 93 GLU A CA 1
ATOM 673 C C . GLU A 1 93 ? 7.230 2.888 -8.951 1.00 89.12 93 GLU A C 1
ATOM 675 O O . GLU A 1 93 ? 6.542 3.356 -9.861 1.00 89.12 93 GLU A O 1
ATOM 680 N N . VAL A 1 94 ? 7.343 3.527 -7.782 1.00 87.94 94 VAL A N 1
ATOM 681 C CA . VAL A 1 94 ? 6.683 4.808 -7.499 1.00 87.94 94 VAL A CA 1
ATOM 682 C C . VAL A 1 94 ? 7.632 5.968 -7.797 1.00 87.94 94 VAL A C 1
ATOM 684 O O . VAL A 1 94 ? 8.704 6.085 -7.206 1.00 87.94 94 VAL A O 1
ATOM 687 N N . ASP A 1 95 ? 7.204 6.903 -8.650 1.00 87.62 9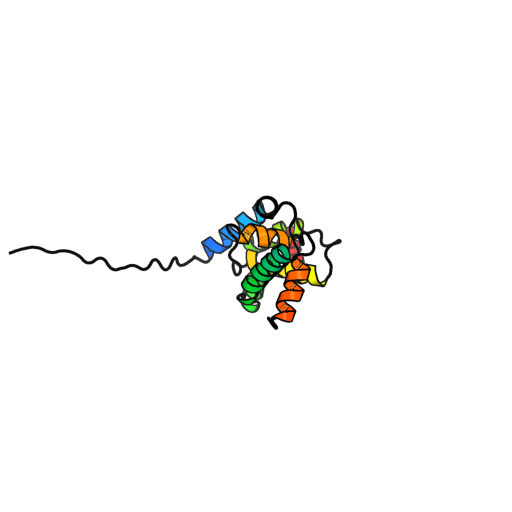5 ASP A N 1
ATOM 688 C CA . ASP A 1 95 ? 7.931 8.158 -8.886 1.00 87.62 95 ASP A CA 1
ATOM 689 C C . ASP A 1 95 ? 7.719 9.145 -7.722 1.00 87.62 95 ASP A C 1
ATOM 691 O O . ASP A 1 95 ? 6.935 10.098 -7.790 1.00 87.62 95 ASP A O 1
ATOM 695 N N . TRP A 1 96 ? 8.425 8.907 -6.615 1.00 85.50 96 TRP A N 1
ATOM 696 C CA . TRP A 1 96 ? 8.318 9.700 -5.386 1.00 85.50 96 TRP A CA 1
ATOM 697 C C . TRP A 1 96 ? 8.645 11.185 -5.567 1.00 85.50 96 TRP A C 1
ATOM 699 O O . TRP A 1 96 ? 8.198 11.996 -4.756 1.00 85.50 96 TRP A O 1
ATOM 709 N N . ALA A 1 97 ? 9.404 11.555 -6.604 1.00 85.75 97 ALA A N 1
ATOM 710 C CA . ALA A 1 97 ? 9.730 12.949 -6.893 1.00 85.75 97 ALA A CA 1
ATOM 711 C C . ALA A 1 97 ? 8.532 13.713 -7.477 1.00 85.75 97 ALA A C 1
ATOM 713 O O . ALA A 1 97 ? 8.432 14.928 -7.305 1.00 85.75 97 ALA A O 1
ATOM 714 N N . ARG A 1 98 ? 7.614 13.007 -8.150 1.00 83.06 98 ARG A N 1
ATOM 715 C CA . ARG A 1 98 ? 6.399 13.584 -8.746 1.00 83.06 98 ARG A CA 1
ATOM 716 C C . ARG A 1 98 ? 5.155 13.425 -7.878 1.00 83.06 98 ARG A C 1
ATOM 718 O O . ARG A 1 98 ? 4.178 14.145 -8.078 1.00 83.06 98 ARG A O 1
ATOM 725 N N . VAL A 1 99 ? 5.169 12.507 -6.914 1.00 86.00 99 VAL A N 1
ATOM 726 C CA . VAL A 1 99 ? 4.027 12.273 -6.023 1.00 86.00 99 VAL A CA 1
ATOM 727 C C . VAL A 1 99 ? 3.937 13.371 -4.955 1.00 86.00 99 VAL A C 1
ATOM 729 O O . VAL A 1 99 ? 4.874 13.617 -4.197 1.00 86.00 99 VAL A O 1
ATOM 732 N N . GLN A 1 100 ? 2.769 14.011 -4.840 1.00 86.50 100 GLN A N 1
ATOM 733 C CA . GLN A 1 100 ? 2.518 15.009 -3.793 1.00 86.50 100 GLN A CA 1
ATOM 734 C C . GLN A 1 100 ? 2.609 14.389 -2.383 1.00 86.50 100 GLN A C 1
ATOM 736 O O . GLN A 1 100 ? 2.253 13.223 -2.203 1.00 86.50 100 GLN A O 1
ATOM 741 N N . PRO A 1 101 ? 2.975 15.152 -1.331 1.00 86.94 101 PRO A N 1
ATOM 742 C CA . PRO A 1 101 ? 3.215 14.597 0.006 1.00 86.94 101 PRO A CA 1
ATOM 743 C C . PRO A 1 101 ? 2.048 13.798 0.598 1.00 86.94 101 PRO A C 1
ATOM 745 O O . PRO A 1 101 ? 2.265 12.832 1.323 1.00 86.94 101 PRO A O 1
ATOM 748 N N . VAL A 1 102 ? 0.807 14.193 0.307 1.00 87.12 102 VAL A N 1
ATOM 749 C CA . VAL A 1 102 ? -0.397 13.495 0.785 1.00 87.12 102 VAL A CA 1
ATOM 750 C C . VAL A 1 102 ? -0.602 12.174 0.040 1.00 87.12 102 VAL A C 1
ATOM 752 O O . VAL A 1 102 ? -0.819 11.143 0.673 1.00 87.12 102 VAL A O 1
ATOM 755 N N . ALA A 1 103 ? -0.457 12.187 -1.285 1.00 87.19 103 ALA A N 1
ATOM 756 C CA . ALA A 1 103 ? -0.503 10.985 -2.111 1.00 87.19 103 ALA A CA 1
ATOM 757 C C . ALA A 1 103 ? 0.611 9.999 -1.720 1.00 87.19 103 ALA A C 1
ATOM 759 O O . ALA A 1 103 ? 0.353 8.811 -1.578 1.00 87.19 103 ALA A O 1
ATOM 760 N N . ALA A 1 104 ? 1.812 10.495 -1.409 1.00 88.81 104 ALA A N 1
ATOM 761 C CA . ALA A 1 104 ? 2.942 9.665 -1.002 1.00 88.81 104 ALA A CA 1
ATOM 762 C C . ALA A 1 104 ? 2.681 8.905 0.314 1.00 88.81 104 ALA A C 1
ATOM 764 O O . ALA A 1 104 ? 3.135 7.770 0.485 1.00 88.81 104 ALA A O 1
ATOM 765 N N . LYS A 1 105 ? 1.911 9.494 1.240 1.00 90.38 105 LYS A N 1
ATOM 766 C CA . LYS A 1 105 ? 1.461 8.801 2.460 1.00 90.38 105 LYS A CA 1
ATOM 767 C C . LYS A 1 105 ? 0.523 7.649 2.124 1.00 90.38 105 LYS A C 1
ATOM 769 O O . LYS A 1 105 ? 0.716 6.550 2.626 1.00 90.38 105 LYS A O 1
ATOM 774 N N . VAL A 1 106 ? -0.451 7.880 1.244 1.00 91.38 106 VAL A N 1
ATOM 775 C CA . VAL A 1 106 ? -1.386 6.834 0.811 1.00 91.38 106 VAL A CA 1
ATOM 776 C C . VAL A 1 106 ? -0.654 5.727 0.053 1.00 91.38 106 VAL A C 1
ATOM 778 O O . VAL A 1 106 ? -0.801 4.565 0.419 1.00 91.38 106 VAL A O 1
ATOM 781 N N . SER A 1 107 ? 0.198 6.063 -0.917 1.00 91.25 107 SER A N 1
ATOM 782 C CA . SER A 1 107 ? 1.002 5.089 -1.665 1.00 91.25 107 SER A CA 1
ATOM 783 C C . SER A 1 107 ? 1.884 4.247 -0.740 1.00 91.25 107 SER A C 1
ATOM 785 O O . SER A 1 107 ? 1.855 3.021 -0.811 1.00 91.25 107 SER A O 1
ATOM 787 N N . SER A 1 108 ? 2.623 4.872 0.185 1.00 92.19 108 SER A N 1
ATOM 788 C CA . SER A 1 108 ? 3.485 4.133 1.123 1.00 92.19 108 SER A CA 1
ATOM 789 C C . SER A 1 108 ? 2.698 3.263 2.104 1.00 92.19 108 SER A C 1
ATOM 791 O O . SER A 1 108 ? 3.130 2.157 2.433 1.00 92.19 108 SER A O 1
ATOM 793 N N . ALA A 1 109 ? 1.524 3.716 2.541 1.00 92.38 109 ALA A N 1
ATOM 794 C CA . ALA A 1 109 ? 0.646 2.933 3.395 1.00 92.38 109 ALA A CA 1
ATOM 795 C C . ALA A 1 109 ? 0.016 1.744 2.6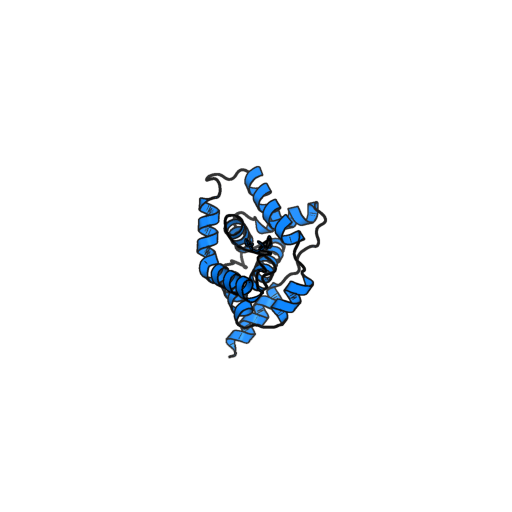70 1.00 92.38 109 ALA A C 1
ATOM 797 O O . ALA A 1 109 ? -0.069 0.665 3.253 1.00 92.38 109 ALA A O 1
ATOM 798 N N . LEU A 1 110 ? -0.374 1.908 1.404 1.00 91.69 110 LEU A N 1
ATOM 799 C CA . LEU A 1 110 ? -0.834 0.807 0.561 1.00 91.69 110 LEU A CA 1
ATOM 800 C C . LEU A 1 110 ? 0.279 -0.224 0.361 1.00 91.69 110 LEU A C 1
ATOM 802 O O . LEU A 1 110 ? 0.048 -1.403 0.606 1.00 91.69 110 LEU A O 1
ATOM 806 N N . ILE A 1 111 ? 1.503 0.206 0.036 1.00 91.75 111 ILE A N 1
ATOM 807 C CA . ILE A 1 111 ? 2.678 -0.679 -0.062 1.00 91.75 111 ILE A CA 1
ATOM 808 C C . ILE A 1 111 ? 2.869 -1.483 1.231 1.00 91.75 111 ILE A C 1
ATOM 810 O O . ILE A 1 111 ? 2.993 -2.709 1.192 1.00 91.75 111 ILE A O 1
ATOM 814 N N . ALA A 1 112 ? 2.857 -0.814 2.387 1.00 90.06 112 ALA A N 1
ATOM 815 C CA . ALA A 1 112 ? 3.030 -1.470 3.680 1.00 90.06 112 ALA A CA 1
ATOM 816 C C . ALA A 1 112 ? 1.874 -2.435 3.999 1.00 90.06 112 ALA A C 1
ATOM 818 O O . ALA A 1 112 ? 2.099 -3.535 4.509 1.00 90.06 112 ALA A O 1
ATOM 819 N N . ALA A 1 113 ? 0.636 -2.066 3.673 1.00 89.81 113 ALA A N 1
ATOM 820 C CA . ALA A 1 113 ? -0.534 -2.907 3.885 1.00 89.81 113 ALA A CA 1
ATOM 821 C C . ALA A 1 113 ? -0.535 -4.158 2.998 1.00 89.81 113 ALA A C 1
ATOM 823 O O . ALA A 1 113 ? -0.854 -5.245 3.481 1.00 89.81 113 ALA A O 1
ATOM 824 N N . VAL A 1 114 ? -0.139 -4.027 1.730 1.00 89.88 114 VAL A N 1
ATOM 825 C CA . VAL A 1 114 ? 0.014 -5.165 0.817 1.00 89.88 114 VAL A CA 1
ATOM 826 C C . VAL A 1 114 ? 1.131 -6.075 1.309 1.00 89.88 114 VAL A C 1
ATOM 828 O O . VAL A 1 114 ? 0.899 -7.261 1.523 1.00 89.88 114 VAL A O 1
ATOM 831 N N . ALA A 1 115 ? 2.319 -5.531 1.576 1.00 87.94 115 ALA A N 1
ATOM 832 C CA . ALA A 1 115 ? 3.471 -6.323 2.002 1.00 87.94 115 ALA A CA 1
ATOM 833 C C . ALA A 1 115 ? 3.271 -7.031 3.352 1.00 87.94 115 ALA A C 1
ATOM 835 O O . ALA A 1 115 ? 3.750 -8.148 3.545 1.00 87.94 115 ALA A O 1
ATOM 836 N N . SER A 1 116 ? 2.540 -6.406 4.279 1.00 83.62 116 SER A N 1
ATOM 837 C CA . SER A 1 116 ? 2.146 -7.018 5.558 1.00 83.62 116 SER A CA 1
ATOM 838 C C . SER A 1 116 ? 0.973 -7.996 5.435 1.00 83.62 116 SER A C 1
ATOM 840 O O . SER A 1 116 ? 0.600 -8.642 6.417 1.00 83.62 116 SER A O 1
ATOM 842 N N . GLY A 1 117 ? 0.363 -8.098 4.252 1.00 84.56 117 GLY A N 1
ATOM 843 C CA . GLY A 1 117 ? -0.804 -8.931 4.007 1.00 84.56 117 GLY A CA 1
ATOM 844 C C . GLY A 1 117 ? -2.094 -8.436 4.666 1.00 84.56 117 GLY A C 1
ATOM 845 O O . GLY A 1 117 ? -3.073 -9.174 4.738 1.00 84.56 117 GLY A O 1
ATOM 846 N N . GLN A 1 118 ? -2.123 -7.204 5.173 1.00 85.69 118 GLN A N 1
ATOM 847 C CA . GLN A 1 118 ? -3.354 -6.606 5.700 1.00 85.69 118 GLN A CA 1
ATOM 848 C C . GLN A 1 118 ? -4.294 -6.139 4.582 1.00 85.69 118 GLN A C 1
ATOM 850 O O . GLN A 1 118 ? -5.490 -5.995 4.819 1.00 85.69 118 GLN A O 1
ATOM 855 N N . LEU A 1 119 ? -3.777 -5.961 3.363 1.00 86.00 119 LEU A N 1
ATOM 856 C CA . LEU A 1 119 ? -4.570 -5.688 2.170 1.00 86.00 119 LEU A CA 1
ATOM 857 C C . LEU A 1 119 ? -4.513 -6.884 1.215 1.00 86.00 119 LEU A C 1
ATOM 859 O O . LEU A 1 119 ? -3.455 -7.245 0.701 1.00 86.00 119 LEU A O 1
ATOM 863 N N . SER A 1 120 ? -5.666 -7.511 0.980 1.00 80.25 120 SER A N 1
ATOM 864 C CA . SER A 1 120 ? -5.779 -8.587 -0.006 1.00 80.25 120 SER A CA 1
ATOM 865 C C . SER A 1 120 ? -5.828 -8.001 -1.412 1.00 80.25 120 SER A C 1
ATOM 867 O O . SER A 1 120 ? -6.816 -7.381 -1.796 1.00 80.25 120 SER A O 1
ATOM 869 N N . VAL A 1 121 ? -4.769 -8.234 -2.178 1.00 79.88 121 VAL A N 1
ATOM 870 C CA . VAL A 1 121 ? -4.654 -7.840 -3.585 1.00 79.88 121 VAL A CA 1
ATOM 871 C C . VAL A 1 121 ? -4.990 -9.024 -4.495 1.00 79.88 121 VAL A C 1
ATOM 873 O O . VAL A 1 121 ? -4.517 -10.142 -4.280 1.00 79.88 121 VAL A O 1
ATOM 876 N N . GLY A 1 122 ? -5.877 -8.796 -5.465 1.00 76.94 122 GLY A N 1
ATOM 877 C CA . GLY A 1 122 ? -6.296 -9.796 -6.449 1.00 76.94 122 GLY A CA 1
ATOM 878 C C . GLY A 1 122 ? -7.557 -9.394 -7.218 1.00 76.94 122 GLY A C 1
ATOM 879 O O . GLY A 1 122 ? -8.420 -8.682 -6.697 1.00 76.94 122 GLY A O 1
ATOM 880 N N . GLY A 1 123 ? -7.671 -9.866 -8.463 1.00 79.38 123 GLY A N 1
ATOM 881 C CA . GLY A 1 123 ? -8.753 -9.474 -9.373 1.00 79.38 123 GLY A CA 1
ATOM 882 C C . GLY A 1 123 ? -8.772 -7.960 -9.611 1.00 79.38 123 GLY A C 1
ATOM 883 O O . GLY A 1 123 ? -7.735 -7.309 -9.540 1.00 79.38 123 GLY A O 1
ATOM 884 N N . ARG A 1 124 ? -9.963 -7.379 -9.813 1.00 77.31 124 ARG A N 1
ATOM 885 C CA . ARG A 1 124 ? -10.123 -5.936 -10.080 1.00 77.31 124 ARG A CA 1
ATOM 886 C C . ARG A 1 124 ? -9.493 -5.040 -9.001 1.00 77.31 124 ARG A C 1
ATOM 888 O O . ARG A 1 124 ? -8.902 -4.018 -9.326 1.00 77.31 124 ARG A O 1
ATOM 895 N N . MET A 1 125 ? -9.566 -5.444 -7.728 1.00 84.69 125 MET A N 1
ATOM 896 C CA . MET A 1 125 ? -8.978 -4.681 -6.618 1.00 84.69 125 MET A CA 1
ATOM 897 C C . MET A 1 125 ? -7.446 -4.602 -6.719 1.00 84.69 125 MET A C 1
ATOM 899 O O . MET A 1 125 ? -6.870 -3.590 -6.338 1.00 84.69 125 MET A O 1
ATOM 903 N N . GLY A 1 126 ? -6.784 -5.639 -7.249 1.00 85.50 126 GLY A N 1
ATOM 904 C CA . GLY A 1 126 ? -5.333 -5.633 -7.467 1.00 85.50 126 GLY A CA 1
ATOM 905 C C . GLY A 1 126 ? -4.905 -4.496 -8.394 1.00 85.50 126 GLY A C 1
ATOM 906 O O . GLY A 1 126 ? -4.049 -3.695 -8.022 1.00 85.50 126 GLY A O 1
ATOM 907 N N . GLY A 1 127 ? -5.585 -4.356 -9.535 1.00 88.50 127 GLY A N 1
ATOM 908 C CA . GLY A 1 127 ? -5.314 -3.287 -10.494 1.00 88.50 127 GLY A CA 1
ATOM 909 C C . GLY A 1 127 ? -5.588 -1.888 -9.940 1.00 88.50 127 GLY A C 1
ATOM 910 O O . GLY A 1 127 ? -4.748 -0.998 -10.074 1.00 88.50 127 GLY A O 1
ATOM 911 N N . THR A 1 128 ? -6.709 -1.686 -9.239 1.00 89.88 128 THR A N 1
ATOM 912 C CA . THR A 1 128 ? -7.017 -0.383 -8.621 1.00 89.88 128 THR A CA 1
ATOM 913 C C . THR A 1 128 ? -6.012 -0.017 -7.524 1.00 89.88 128 THR A C 1
ATOM 915 O O . THR A 1 128 ? -5.563 1.127 -7.446 1.00 89.88 128 THR A O 1
ATOM 918 N N . VAL A 1 129 ? -5.592 -0.986 -6.704 1.00 90.88 129 VAL A N 1
ATOM 919 C CA . VAL A 1 129 ? -4.556 -0.777 -5.681 1.00 90.88 129 VAL A CA 1
ATOM 920 C C . VAL A 1 129 ? -3.199 -0.485 -6.321 1.00 90.88 129 VAL A C 1
ATOM 922 O O . VAL A 1 129 ? -2.511 0.416 -5.850 1.00 90.88 129 VAL A O 1
ATOM 925 N N . ALA A 1 130 ? -2.820 -1.170 -7.404 1.00 91.88 130 ALA A N 1
ATOM 926 C CA . ALA A 1 130 ? -1.577 -0.896 -8.129 1.00 91.88 130 ALA A CA 1
ATOM 927 C C . ALA A 1 130 ? -1.561 0.529 -8.710 1.00 91.88 130 ALA A C 1
ATOM 929 O O . ALA A 1 130 ? -0.597 1.268 -8.508 1.00 91.88 130 ALA A O 1
ATOM 930 N N . ARG A 1 131 ? -2.667 0.960 -9.333 1.00 91.50 131 ARG A N 1
ATOM 931 C CA . ARG A 1 131 ? -2.858 2.342 -9.811 1.00 91.50 131 ARG A CA 1
ATOM 932 C C . ARG A 1 131 ? -2.774 3.359 -8.674 1.00 91.50 131 ARG A C 1
ATOM 934 O O . ARG A 1 131 ? -2.125 4.391 -8.829 1.00 91.50 131 ARG A O 1
ATOM 941 N N . ALA A 1 132 ? -3.356 3.059 -7.514 1.00 91.88 132 ALA A N 1
ATOM 942 C CA . ALA A 1 132 ? -3.266 3.927 -6.343 1.00 91.88 132 ALA A CA 1
ATOM 943 C C . ALA A 1 132 ? -1.839 3.978 -5.767 1.00 91.88 132 ALA A C 1
ATOM 945 O O . ALA A 1 132 ? -1.362 5.058 -5.431 1.00 91.88 132 ALA A O 1
ATOM 946 N N . ILE A 1 133 ? -1.120 2.853 -5.704 1.00 92.19 133 ILE A N 1
ATOM 947 C CA . ILE A 1 133 ? 0.289 2.809 -5.279 1.00 92.19 133 ILE A CA 1
ATOM 948 C C . ILE A 1 133 ? 1.143 3.698 -6.188 1.00 92.19 133 ILE A C 1
ATOM 950 O O . ILE A 1 133 ? 1.839 4.580 -5.685 1.00 92.19 133 ILE A O 1
ATOM 954 N N . MET A 1 134 ? 1.016 3.539 -7.507 1.00 91.50 134 MET A N 1
ATOM 955 C CA . MET A 1 134 ? 1.750 4.324 -8.510 1.00 91.50 134 MET A CA 1
ATOM 956 C C . MET A 1 134 ? 1.214 5.759 -8.682 1.00 91.50 134 MET A C 1
ATOM 958 O O . MET A 1 134 ? 1.749 6.526 -9.478 1.00 91.50 134 MET A O 1
ATOM 962 N N . ASN A 1 135 ? 0.182 6.144 -7.919 1.00 90.75 135 ASN A N 1
ATOM 963 C CA . ASN A 1 135 ? -0.492 7.442 -7.985 1.00 90.75 135 ASN A CA 1
ATOM 964 C C . ASN A 1 135 ? -0.942 7.835 -9.410 1.00 90.75 135 ASN A C 1
ATOM 966 O O . ASN A 1 135 ? -0.850 8.993 -9.825 1.00 90.75 135 ASN A O 1
ATOM 970 N N . ASP A 1 136 ? -1.459 6.865 -10.156 1.00 88.06 136 ASP A N 1
ATOM 971 C CA . ASP A 1 136 ? -2.034 7.076 -11.481 1.00 88.06 136 ASP A CA 1
ATOM 972 C C . ASP A 1 136 ? -3.201 8.064 -11.410 1.00 88.06 136 ASP A C 1
ATOM 974 O O . ASP A 1 136 ? -4.053 7.943 -10.532 1.00 88.06 136 ASP A O 1
ATOM 978 N N . GLN A 1 137 ? -3.224 9.067 -12.292 1.00 84.44 137 GLN A N 1
ATOM 979 C CA . GLN A 1 137 ? -4.297 10.077 -12.360 1.00 84.44 137 GLN A CA 1
ATOM 980 C C . GLN A 1 137 ? -4.647 10.739 -11.001 1.00 84.44 137 GLN A C 1
ATOM 982 O O . GLN A 1 137 ? -5.775 11.177 -10.765 1.00 84.44 137 GLN A O 1
ATOM 987 N N . ASN A 1 138 ? -3.668 10.852 -10.092 1.00 87.88 138 ASN A N 1
ATOM 988 C CA . ASN A 1 138 ? -3.846 11.346 -8.718 1.00 87.88 138 ASN A CA 1
ATOM 989 C C . ASN A 1 138 ? -4.796 10.496 -7.849 1.00 87.88 138 ASN A C 1
ATOM 991 O O . ASN A 1 138 ? -5.384 11.001 -6.886 1.00 87.88 138 ASN A O 1
ATOM 995 N N . LEU A 1 139 ? -4.944 9.203 -8.144 1.00 88.94 139 LEU A N 1
ATOM 996 C CA . LEU A 1 139 ? -5.839 8.307 -7.414 1.00 88.94 139 LEU A CA 1
ATOM 997 C C . LEU A 1 139 ? -5.501 8.242 -5.917 1.00 88.94 139 LEU A C 1
ATOM 999 O O . LEU A 1 139 ? -6.400 8.322 -5.084 1.00 88.94 139 LEU A O 1
ATOM 1003 N N . ALA A 1 140 ? -4.219 8.214 -5.541 1.00 89.38 140 ALA A N 1
ATOM 1004 C CA . ALA A 1 140 ? -3.813 8.209 -4.131 1.00 89.38 140 ALA A CA 1
ATOM 1005 C C . ALA A 1 140 ? -4.248 9.488 -3.390 1.00 89.38 140 ALA A C 1
ATOM 1007 O O . ALA A 1 140 ? -4.642 9.449 -2.222 1.00 89.38 140 ALA A O 1
ATOM 1008 N N . GLN A 1 141 ? -4.225 10.634 -4.078 1.00 89.38 141 GLN A N 1
ATOM 1009 C CA . GLN A 1 141 ? -4.729 11.892 -3.533 1.00 89.38 141 GLN A CA 1
ATOM 1010 C C . GLN A 1 141 ? -6.250 11.841 -3.335 1.00 89.38 141 GLN A C 1
ATOM 1012 O O . GLN A 1 141 ? -6.738 12.222 -2.270 1.00 89.38 141 GLN A O 1
ATOM 1017 N N . ARG A 1 142 ? -6.995 11.311 -4.313 1.00 91.19 142 ARG A N 1
ATOM 1018 C CA . ARG A 1 142 ? -8.457 11.137 -4.220 1.00 91.19 142 ARG A CA 1
ATOM 1019 C C . ARG A 1 142 ? -8.855 10.181 -3.099 1.00 91.19 142 ARG A C 1
ATOM 1021 O O . ARG A 1 142 ? -9.807 10.460 -2.369 1.00 91.19 142 ARG A O 1
ATOM 1028 N N . VAL A 1 143 ? -8.097 9.103 -2.902 1.00 91.19 143 VAL A N 1
ATOM 1029 C CA . VAL A 1 143 ? -8.266 8.178 -1.770 1.00 91.19 143 VAL A CA 1
ATOM 1030 C C . VAL A 1 143 ? -8.088 8.918 -0.446 1.00 91.19 143 VAL A C 1
ATOM 1032 O O . VAL A 1 143 ? -8.932 8.793 0.440 1.00 91.19 143 VAL A O 1
ATOM 1035 N N . SER A 1 144 ? -7.052 9.756 -0.311 1.00 89.75 144 SER A N 1
ATOM 1036 C CA . SER A 1 144 ? -6.867 10.575 0.895 1.00 89.75 144 SER A CA 1
ATOM 1037 C C . SER A 1 144 ? -8.047 11.518 1.144 1.00 89.75 144 SER A C 1
ATOM 1039 O O . SER A 1 144 ? -8.550 11.578 2.268 1.00 89.75 144 SER A O 1
ATOM 1041 N N . THR A 1 145 ? -8.525 12.222 0.113 1.00 90.81 145 THR A N 1
ATOM 1042 C CA . THR A 1 145 ? -9.702 13.097 0.220 1.00 90.81 145 THR A CA 1
ATOM 1043 C C . THR A 1 145 ? -10.948 12.315 0.628 1.00 90.81 145 THR A C 1
ATOM 1045 O O . THR A 1 145 ? -11.717 12.775 1.471 1.00 90.81 145 THR A O 1
ATOM 1048 N N . THR A 1 146 ? -11.133 11.121 0.073 1.00 91.75 146 THR A N 1
ATOM 1049 C CA . THR A 1 146 ? -12.271 10.248 0.371 1.00 91.75 146 THR A CA 1
ATOM 1050 C C . THR A 1 146 ? -12.236 9.758 1.815 1.00 91.75 146 THR A C 1
ATOM 1052 O O . THR A 1 146 ? -13.221 9.915 2.532 1.00 91.75 146 THR A O 1
ATOM 1055 N N . LEU A 1 147 ? -11.088 9.271 2.290 1.00 89.12 147 LEU A N 1
ATOM 1056 C CA . LEU A 1 147 ? -10.890 8.878 3.688 1.00 89.12 147 LEU A CA 1
ATOM 1057 C C . LEU A 1 147 ? -11.151 10.047 4.656 1.00 89.12 147 LEU A C 1
ATOM 1059 O O . LEU A 1 147 ? -11.802 9.857 5.683 1.00 89.12 147 LEU A O 1
ATOM 1063 N N . ALA A 1 148 ? -10.702 11.261 4.315 1.00 89.12 148 ALA A N 1
ATOM 1064 C CA . ALA A 1 148 ? -10.956 12.457 5.118 1.00 89.12 148 ALA A CA 1
ATOM 1065 C C . ALA A 1 148 ? -12.453 12.810 5.183 1.00 89.12 148 ALA A C 1
ATOM 1067 O O . ALA A 1 148 ? -12.983 13.045 6.268 1.00 89.12 148 ALA A O 1
ATOM 1068 N N . ARG A 1 149 ? -13.160 12.788 4.042 1.00 89.88 149 ARG A N 1
ATOM 1069 C CA . ARG A 1 149 ? -14.623 12.998 3.977 1.00 89.88 149 ARG A CA 1
ATOM 1070 C C . ARG A 1 149 ? -15.386 11.970 4.808 1.00 89.88 149 ARG A C 1
ATOM 1072 O O . ARG A 1 149 ? -16.362 12.296 5.472 1.00 89.88 149 ARG A O 1
ATOM 1079 N N . GLN A 1 150 ? -14.909 10.734 4.779 1.00 86.88 150 GLN A N 1
ATOM 1080 C CA . GLN A 1 150 ? -15.462 9.601 5.502 1.00 86.88 150 GLN A CA 1
ATOM 1081 C C . GLN A 1 150 ? -15.103 9.572 6.996 1.00 86.88 150 GLN A C 1
ATOM 1083 O O . GLN A 1 150 ? -15.528 8.646 7.687 1.00 86.88 150 GLN A O 1
ATOM 1088 N N . GLN A 1 151 ? -14.311 10.536 7.489 1.00 82.50 151 GLN A N 1
ATOM 1089 C CA . GLN A 1 151 ? -13.782 10.572 8.861 1.00 82.50 151 GLN A CA 1
ATOM 1090 C C . GLN A 1 151 ? -13.046 9.276 9.253 1.00 82.50 151 GLN A C 1
ATOM 1092 O O . GLN A 1 151 ? -13.011 8.881 10.418 1.00 82.50 151 GLN A O 1
ATOM 1097 N N . ALA A 1 152 ? -12.462 8.596 8.264 1.00 82.69 152 ALA A N 1
ATOM 1098 C CA . ALA A 1 152 ? -11.678 7.394 8.481 1.00 82.69 152 ALA A CA 1
ATOM 1099 C C . ALA A 1 152 ? -10.294 7.759 9.053 1.00 82.69 152 ALA A C 1
ATOM 1101 O O . ALA A 1 152 ? -9.758 8.830 8.743 1.00 82.69 152 ALA A O 1
ATOM 1102 N N . PRO A 1 153 ? -9.684 6.880 9.870 1.00 80.44 153 PRO A N 1
ATOM 1103 C CA . PRO A 1 153 ? -8.335 7.101 10.368 1.00 80.44 153 PRO A CA 1
ATOM 1104 C C . PRO A 1 153 ? -7.359 7.250 9.198 1.00 80.44 153 PRO A C 1
ATOM 1106 O O . PRO A 1 153 ? -7.290 6.400 8.308 1.00 80.44 153 PRO A O 1
ATOM 1109 N N . MET A 1 154 ? -6.602 8.347 9.206 1.00 82.00 154 MET A N 1
ATOM 1110 C CA . MET A 1 154 ? -5.612 8.603 8.168 1.00 82.00 154 MET A CA 1
ATOM 1111 C C . MET A 1 154 ? -4.461 7.600 8.256 1.00 82.00 154 MET A C 1
ATOM 1113 O O . MET A 1 154 ? -3.975 7.326 9.358 1.00 82.00 154 MET A O 1
ATOM 1117 N N . PRO A 1 155 ? -3.996 7.074 7.112 1.00 86.94 155 PRO A N 1
ATOM 1118 C CA . PRO A 1 155 ? -2.908 6.124 7.103 1.00 86.94 155 PRO A CA 1
ATOM 1119 C C . PRO A 1 155 ? -1.598 6.794 7.563 1.00 86.94 155 PRO A C 1
ATOM 1121 O O . PRO A 1 155 ? -1.348 7.961 7.231 1.00 86.94 155 PRO A O 1
ATOM 1124 N N . PRO A 1 156 ? -0.738 6.073 8.305 1.00 87.94 156 PRO A N 1
ATOM 1125 C CA . PRO A 1 156 ? 0.602 6.541 8.644 1.00 87.94 156 PRO A CA 1
ATOM 1126 C C . PRO A 1 156 ? 1.480 6.725 7.400 1.00 87.94 156 PRO A C 1
ATOM 1128 O O . PRO A 1 156 ? 1.295 6.052 6.391 1.00 87.94 156 PRO A O 1
ATOM 1131 N N . ASP A 1 157 ? 2.500 7.579 7.503 1.00 87.88 157 ASP A N 1
ATOM 1132 C CA . ASP A 1 157 ? 3.575 7.635 6.507 1.00 87.88 157 ASP A CA 1
ATOM 1133 C C . ASP A 1 157 ? 4.575 6.498 6.760 1.00 87.88 157 ASP A C 1
ATOM 1135 O O . ASP A 1 157 ? 5.238 6.466 7.802 1.00 87.88 157 ASP A O 1
ATOM 1139 N N . PHE A 1 158 ? 4.679 5.562 5.817 1.00 86.81 158 PHE A N 1
ATOM 1140 C CA . PHE A 1 158 ? 5.582 4.413 5.921 1.00 86.81 158 PHE A CA 1
ATOM 1141 C C . PHE A 1 158 ? 6.894 4.601 5.155 1.00 86.81 158 PHE A C 1
ATOM 1143 O O . PHE A 1 158 ? 7.757 3.729 5.240 1.00 86.81 158 PHE A O 1
ATOM 1150 N N . ARG A 1 159 ? 7.107 5.731 4.465 1.00 86.12 159 ARG A N 1
ATOM 1151 C CA . ARG A 1 159 ? 8.354 5.982 3.714 1.00 86.12 159 ARG A CA 1
ATOM 1152 C C . ARG A 1 159 ? 9.627 5.850 4.562 1.00 86.12 159 ARG A C 1
ATOM 1154 O O . ARG A 1 159 ? 10.554 5.209 4.077 1.00 86.12 159 ARG A O 1
ATOM 1161 N N . PRO A 1 160 ? 9.693 6.336 5.821 1.00 83.69 160 PRO A N 1
ATOM 1162 C CA . PRO A 1 160 ? 10.879 6.133 6.659 1.00 83.69 160 PRO A CA 1
ATOM 1163 C C . PRO A 1 160 ? 11.153 4.655 6.964 1.00 83.69 160 PRO A C 1
ATOM 1165 O O . PRO A 1 160 ? 12.304 4.238 7.049 1.00 83.69 160 PRO A O 1
ATOM 1168 N N . LEU A 1 161 ? 10.093 3.853 7.116 1.00 79.12 161 LEU A N 1
ATOM 1169 C CA . LEU A 1 161 ? 10.211 2.417 7.368 1.00 79.12 161 LEU A CA 1
ATOM 1170 C C . LEU A 1 161 ? 10.621 1.659 6.103 1.00 79.12 161 LEU A C 1
ATOM 1172 O O . LEU A 1 161 ? 11.452 0.764 6.191 1.00 79.12 161 LEU A O 1
ATOM 1176 N N . ILE A 1 162 ? 10.081 2.036 4.940 1.00 79.38 162 ILE A N 1
ATOM 1177 C CA . ILE A 1 162 ? 10.496 1.498 3.637 1.00 79.38 162 ILE A CA 1
ATOM 1178 C C . ILE A 1 162 ? 11.982 1.796 3.403 1.00 79.38 162 ILE A C 1
ATOM 1180 O O . ILE A 1 162 ? 12.741 0.875 3.121 1.00 79.38 162 ILE A O 1
ATOM 1184 N N . ALA A 1 163 ? 12.412 3.048 3.591 1.00 80.12 163 ALA A N 1
ATOM 1185 C CA . ALA A 1 163 ? 13.806 3.456 3.419 1.00 80.12 163 ALA A CA 1
ATOM 1186 C C . ALA A 1 163 ? 14.757 2.667 4.334 1.00 80.12 163 ALA A C 1
ATOM 1188 O O . ALA A 1 163 ? 15.701 2.052 3.845 1.00 80.12 163 ALA A O 1
ATOM 1189 N N . GLY A 1 164 ? 14.451 2.580 5.634 1.00 74.81 164 GLY A N 1
ATOM 1190 C CA . GLY A 1 164 ? 15.275 1.812 6.572 1.00 74.81 164 GLY A CA 1
ATOM 1191 C C . GLY A 1 164 ? 15.306 0.308 6.269 1.00 74.81 164 GLY A C 1
ATOM 1192 O O . GLY A 1 164 ? 16.313 -0.357 6.513 1.00 74.81 164 GLY A O 1
ATOM 1193 N N . ALA A 1 165 ? 14.228 -0.246 5.708 1.00 69.31 165 ALA A N 1
ATOM 1194 C CA . ALA A 1 165 ? 14.197 -1.643 5.287 1.00 69.31 165 ALA A CA 1
ATOM 1195 C C . ALA A 1 165 ? 15.076 -1.881 4.041 1.00 69.31 165 ALA A C 1
ATOM 1197 O O . ALA A 1 165 ? 15.786 -2.885 3.976 1.00 69.31 165 ALA A O 1
ATOM 1198 N N . ILE A 1 166 ? 15.099 -0.934 3.096 1.00 68.31 166 ILE A N 1
ATOM 1199 C CA . ILE A 1 166 ? 15.980 -0.963 1.917 1.00 68.31 166 ILE A CA 1
ATOM 1200 C C . ILE A 1 166 ? 17.456 -0.890 2.333 1.00 68.31 166 ILE A C 1
ATOM 1202 O O . ILE A 1 166 ? 18.262 -1.697 1.862 1.00 68.31 166 ILE A O 1
ATOM 1206 N N . GLU A 1 167 ? 17.809 0.025 3.240 1.00 70.94 167 GLU A N 1
ATOM 1207 C CA . GLU A 1 167 ? 19.177 0.172 3.759 1.00 70.94 167 GLU A CA 1
ATOM 1208 C C . GLU A 1 167 ? 19.665 -1.103 4.460 1.00 70.94 167 GLU A C 1
ATOM 1210 O O . GLU A 1 167 ? 20.774 -1.568 4.189 1.00 70.94 167 GLU A O 1
ATOM 1215 N N . ALA A 1 168 ? 18.816 -1.720 5.292 1.00 65.88 168 ALA A N 1
ATOM 1216 C CA . ALA A 1 168 ? 19.146 -2.960 5.995 1.00 65.88 168 ALA A CA 1
ATOM 1217 C C . ALA A 1 168 ? 19.473 -4.117 5.033 1.00 65.88 168 ALA A C 1
ATOM 1219 O O . ALA A 1 168 ? 20.447 -4.824 5.252 1.00 65.88 168 ALA A O 1
ATOM 1220 N N . THR A 1 169 ? 18.710 -4.272 3.944 1.00 61.91 169 THR A N 1
ATOM 1221 C CA . THR A 1 169 ? 18.975 -5.317 2.930 1.00 61.91 169 THR A CA 1
ATOM 1222 C C . THR A 1 169 ? 20.163 -5.034 2.017 1.00 61.91 169 THR A C 1
ATOM 1224 O O . THR A 1 169 ? 20.615 -5.930 1.320 1.00 61.91 169 THR A O 1
ATOM 1227 N N . SER A 1 170 ? 20.643 -3.790 1.969 1.00 59.78 170 SER A N 1
ATOM 1228 C CA . SER A 1 170 ? 21.784 -3.412 1.122 1.00 59.78 170 SER A CA 1
ATOM 1229 C C . SER A 1 170 ? 23.125 -3.573 1.849 1.00 59.78 170 SER A C 1
ATOM 1231 O O . SER A 1 170 ? 24.172 -3.386 1.237 1.00 59.78 170 SER A O 1
ATOM 1233 N N . SER A 1 171 ? 23.085 -3.878 3.152 1.00 57.47 171 SER A N 1
ATOM 1234 C CA . SER A 1 171 ? 24.256 -4.058 4.022 1.00 57.47 171 SER A CA 1
ATOM 1235 C C . SER A 1 171 ? 24.519 -5.528 4.401 1.00 57.47 171 SER A C 1
ATOM 1237 O O . SER A 1 171 ? 25.435 -5.778 5.184 1.00 57.47 171 SER A O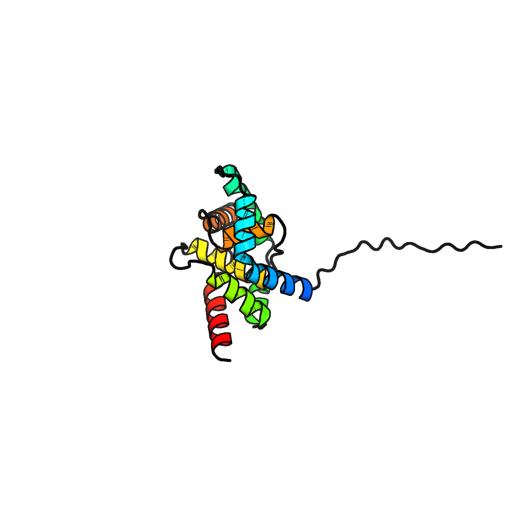 1
ATOM 1239 N N . GLU A 1 172 ? 23.729 -6.475 3.880 1.00 46.34 172 GLU A N 1
ATOM 1240 C CA . GLU A 1 172 ? 24.004 -7.928 3.914 1.00 46.34 172 GLU A CA 1
ATOM 1241 C C . GLU A 1 172 ? 24.723 -8.371 2.635 1.00 46.34 172 GLU A C 1
ATOM 1243 O O . GLU A 1 172 ? 25.647 -9.208 2.751 1.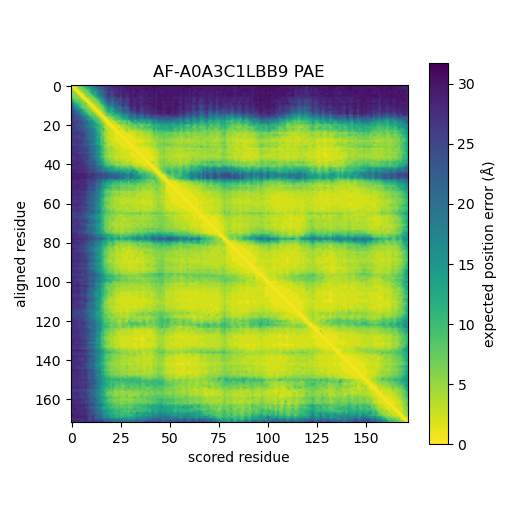00 46.34 172 GLU A O 1
#

pLDDT: mean 79.0, std 14.3, range [39.38, 92.38]

Radius of gyration: 18.76 Å; Cα contacts (8 Å, |Δi|>4): 209; chains: 1; bounding box: 55×71×36 Å

Secondary structure (DSSP, 8-state):
------------------HHHHHHHHHHHHHTHHHHHHHHHHHS-SS--HHHHHHHHHHHHHHHHT--HHHHHHHHHTT-HHHHHHHHHHHHTS-TTTS-HHHHHHHHHHHHHHHTTSS---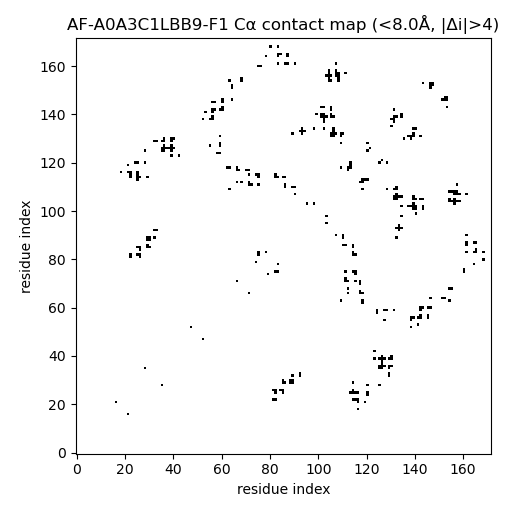THHHHHHHHHHTTGGGHHHHHHHHHHHTTPPPPP--HHHHHHHHHHHT--

Mean predicted aligned error: 9.15 Å

Sequence (172 aa):
MTARGFGRTAARVARSITPSAVTTRAADFARNLKAEYEAGKADAAAEPDEATEQAEAESVAEAMRGIDWAKVRAATGARSAHATQAMKSMADEVDWARVQPVAAKVSSALIAAVASGQLSVGGRMGGTVARAIMNDQNLAQRVSTTLARQQAPMPPDFRPLIAGAIEATSSE

Solvent-accessible surface area (backbone atoms only — not comparable to full-atom values): 9456 Å² total; per-residue (Å²): 136,89,86,89,81,81,86,77,81,82,72,74,77,74,76,73,78,46,73,68,62,38,41,51,49,23,36,53,44,25,75,36,36,68,57,33,27,51,51,31,53,70,72,37,60,97,75,67,47,75,65,55,56,48,52,51,17,46,52,52,31,55,60,54,65,75,44,58,64,68,58,30,51,51,49,61,68,65,61,46,67,65,37,42,50,21,32,44,51,46,52,73,69,34,61,68,92,76,45,51,77,69,23,44,23,44,17,29,31,47,40,44,24,27,27,49,38,66,41,86,70,53,72,74,57,25,9,52,48,32,30,24,42,52,39,47,97,49,33,15,40,47,19,51,53,44,28,56,76,68,70,41,86,78,70,60,72,34,58,71,57,51,51,52,44,48,54,56,66,72,74,114